Protein AF-A0AA38PLW0-F1 (afdb_monomer)

Foldseek 3Di:
DVQLQAFFKKKKAQADQPDDQVLVVVLCVVLVQPQFPDKFFFFAQLRGPRMIMTGGNHSVSVVVNQVSLVQRDGPNHGIHMDIDDCPVPPDPQQDQGGTTVNSDDPQADKDKDFDDPPPDDLVNCVVVCVVAAFPDDSVVQFDADPPTGITIGGHHD

Secondary structure (DSSP, 8-state):
--GGGT--EEEEES--TT--HHHHHHHHHHTT---EEEEEEEEETTEEEEEEEEEESSGGGHHHHHHHTTT-EETTEE-EEEEE--SSS-PPP--TTSEEGGG--TTSEEEEE--PPTT--GGGGHHHHTTS-BSS-HHHH-EE-TTS--EEEEE--

Mean predicted aligned error: 7.25 Å

Radius of gyration: 17.81 Å; Cα contacts (8 Å, |Δi|>4): 277; chains: 1; bounding box: 47×30×44 Å

Sequence (157 aa):
LLALSQARHILLKRIPTMTTPADIRRMLTRYNVQGVADVALIYEKFVPTRQALITLARPNFLRDNLRELTNATLSGQVFTSEEVDYSETEPPPPELGRGPHAGVDNLGKNVVLSYFPSGTSPRSIQTISEKYSLAGSFDVSVRSVKSVTFIAFCFEA

pLDDT: mean 84.7, std 13.71, range [49.38, 98.12]

Nearest PDB structures (foldseek):
  5tbx-assembly2_B  TM=8.008E-01  e=5.663E-05  Homo sapiens
  3md3-assembly1_A  TM=8.507E-01  e=2.477E-04  Saccharomyces cerevisiae
  8esr-assembly1_o  TM=7.521E-01  e=1.549E-04  Schizosaccharomyces pombe
  8etg-assembly1_o  TM=7.249E-01  e=1.549E-04  Schizosaccharomyces pombe
  2cpx-assembly1_A  TM=6.750E-01  e=5.924E-04  Homo sapiens

Structure (mmCIF, N/CA/C/O backbone):
data_AF-A0AA38PLW0-F1
#
_entry.id   AF-A0AA38PLW0-F1
#
loop_
_atom_site.group_PDB
_atom_site.id
_atom_site.type_symbol
_atom_site.label_atom_id
_atom_site.label_alt_id
_atom_site.label_comp_id
_atom_site.label_asym_id
_atom_site.label_entity_id
_atom_site.label_seq_id
_atom_site.pdbx_PDB_ins_code
_atom_site.Cartn_x
_atom_site.Cartn_y
_atom_site.Cartn_z
_atom_site.occupancy
_atom_site.B_iso_or_equiv
_atom_site.auth_seq_id
_atom_site.auth_comp_id
_atom_site.auth_asym_id
_atom_site.auth_atom_id
_atom_site.pdbx_PDB_model_num
ATOM 1 N N . LEU A 1 1 ? -27.829 7.416 8.997 1.00 50.97 1 LEU A N 1
ATOM 2 C CA . LEU A 1 1 ? -26.549 6.794 9.420 1.00 50.97 1 LEU A CA 1
ATOM 3 C C . LEU A 1 1 ? -26.403 5.340 8.921 1.00 50.97 1 LEU A C 1
ATOM 5 O O . LEU A 1 1 ? -25.749 4.547 9.581 1.00 50.97 1 LEU A O 1
ATOM 9 N N . LEU A 1 2 ? -26.980 4.966 7.766 1.00 54.91 2 LEU A N 1
ATOM 10 C CA . LEU A 1 2 ? -26.907 3.587 7.237 1.00 54.91 2 LEU A CA 1
ATOM 11 C C . LEU A 1 2 ? -25.641 3.314 6.400 1.00 54.91 2 LEU A C 1
ATOM 13 O O . LEU A 1 2 ? -25.169 2.178 6.390 1.00 54.91 2 LEU A O 1
ATOM 17 N N . ALA A 1 3 ? -25.058 4.350 5.783 1.00 55.00 3 ALA A N 1
ATOM 18 C CA . ALA A 1 3 ? -23.874 4.242 4.920 1.00 55.00 3 ALA A CA 1
ATOM 19 C C . ALA A 1 3 ? -22.627 3.700 5.653 1.00 55.00 3 ALA A C 1
ATOM 21 O O . ALA A 1 3 ? -21.888 2.881 5.121 1.00 55.00 3 ALA A O 1
ATOM 22 N N . LEU A 1 4 ? -22.465 4.038 6.937 1.00 56.41 4 LEU A N 1
ATOM 23 C CA . LEU A 1 4 ? -21.352 3.562 7.772 1.00 56.41 4 LEU A CA 1
ATOM 24 C C . LEU A 1 4 ? -21.337 2.044 7.997 1.00 56.41 4 LEU A C 1
ATOM 26 O O . LEU A 1 4 ? -20.312 1.488 8.378 1.00 56.41 4 LEU A O 1
ATOM 30 N N . SER A 1 5 ? -22.476 1.364 7.828 1.00 62.00 5 SER A N 1
ATOM 31 C CA . SER A 1 5 ? -22.591 -0.045 8.226 1.00 62.00 5 SER A CA 1
ATOM 32 C C . SER A 1 5 ? -21.905 -1.018 7.264 1.00 62.00 5 SER A C 1
ATOM 34 O O . SER A 1 5 ? -21.653 -2.162 7.644 1.00 62.00 5 SER A O 1
ATOM 36 N N . GLN A 1 6 ? -21.592 -0.581 6.038 1.00 77.19 6 GLN A N 1
ATOM 37 C CA . GLN A 1 6 ? -21.035 -1.449 4.996 1.00 77.19 6 GLN A CA 1
ATOM 38 C C . GLN A 1 6 ? -19.616 -1.086 4.563 1.00 77.19 6 GLN A C 1
ATOM 40 O O . GLN A 1 6 ? -18.941 -1.943 3.987 1.00 77.19 6 GLN A O 1
ATOM 45 N N . ALA A 1 7 ? -19.134 0.118 4.877 1.00 80.31 7 ALA A N 1
ATOM 46 C CA . ALA A 1 7 ? -17.786 0.535 4.521 1.00 80.31 7 ALA A CA 1
ATOM 47 C C . ALA A 1 7 ? -16.728 -0.383 5.171 1.00 80.31 7 ALA A C 1
ATOM 49 O O . ALA A 1 7 ? -16.781 -0.721 6.356 1.00 80.31 7 ALA A O 1
ATOM 50 N N . ARG A 1 8 ? -15.759 -0.826 4.363 1.00 92.44 8 ARG A N 1
ATOM 51 C CA . ARG A 1 8 ? -14.669 -1.734 4.776 1.00 92.44 8 ARG A CA 1
ATOM 52 C C . ARG A 1 8 ? -13.286 -1.139 4.575 1.00 92.44 8 ARG A C 1
ATOM 54 O O . ARG A 1 8 ? -12.301 -1.824 4.837 1.00 92.44 8 ARG A O 1
ATOM 61 N N . HIS A 1 9 ? -13.198 0.095 4.094 1.00 94.06 9 HIS A N 1
ATOM 62 C CA . HIS A 1 9 ? -11.929 0.682 3.704 1.00 94.06 9 HIS A CA 1
ATOM 63 C C . HIS A 1 9 ? -11.626 1.926 4.528 1.00 94.06 9 HIS A C 1
ATOM 65 O O . HIS A 1 9 ? -12.495 2.766 4.754 1.00 94.06 9 HIS A O 1
ATOM 71 N N . ILE A 1 10 ? -10.371 2.033 4.956 1.00 96.12 10 ILE A N 1
ATOM 72 C CA . ILE A 1 10 ? -9.822 3.227 5.597 1.00 96.12 10 ILE A CA 1
ATOM 73 C C . ILE A 1 10 ? -8.742 3.780 4.677 1.00 96.12 10 ILE A C 1
ATOM 75 O O . ILE A 1 10 ? -7.786 3.077 4.346 1.00 96.12 10 ILE A O 1
ATOM 79 N N . LEU A 1 11 ? -8.872 5.041 4.281 1.00 96.69 11 LEU A N 1
ATOM 80 C CA . LEU A 1 11 ? -7.855 5.761 3.533 1.00 96.69 11 LEU A CA 1
ATOM 81 C C . LEU A 1 11 ? -6.996 6.576 4.496 1.00 96.69 11 LEU A C 1
ATOM 83 O O . LEU A 1 11 ? -7.468 7.480 5.184 1.00 96.69 11 LEU A O 1
ATOM 87 N N . LEU A 1 12 ? -5.706 6.265 4.524 1.00 97.81 12 LEU A N 1
ATOM 88 C CA . LEU A 1 12 ? -4.691 7.088 5.159 1.00 97.81 12 LEU A CA 1
ATOM 89 C C . LEU A 1 12 ? -4.212 8.142 4.162 1.00 97.81 12 LEU A C 1
ATOM 91 O O . LEU A 1 12 ? -3.834 7.811 3.039 1.00 97.81 12 LEU A O 1
ATOM 95 N N . LYS A 1 13 ? -4.157 9.403 4.584 1.00 97.75 13 LYS A N 1
ATOM 96 C CA . LYS A 1 13 ? -3.622 10.525 3.803 1.00 97.75 13 LYS A CA 1
ATOM 97 C C . LYS A 1 13 ? -2.445 11.166 4.525 1.00 97.75 13 LYS A C 1
ATOM 99 O O . LYS A 1 13 ? -2.373 11.157 5.752 1.00 97.75 13 LYS A O 1
ATOM 104 N N . ARG A 1 14 ? -1.563 11.806 3.748 1.00 96.31 14 ARG A N 1
ATOM 105 C CA . ARG A 1 14 ? -0.368 12.520 4.240 1.00 96.31 14 ARG A CA 1
ATOM 106 C C . ARG A 1 14 ? 0.649 11.593 4.919 1.00 96.31 14 ARG A C 1
ATOM 108 O O . ARG A 1 14 ? 1.352 12.022 5.829 1.00 96.31 14 ARG A O 1
ATOM 115 N N . ILE A 1 15 ? 0.747 10.342 4.466 1.00 97.44 15 ILE A N 1
ATOM 116 C CA . ILE A 1 15 ? 1.811 9.436 4.922 1.00 97.44 15 ILE A CA 1
ATOM 117 C C . ILE A 1 15 ? 3.172 9.863 4.331 1.00 97.44 15 ILE A C 1
ATOM 119 O O . ILE A 1 15 ? 3.205 10.482 3.260 1.00 97.44 15 ILE A O 1
ATOM 123 N N . PRO A 1 16 ? 4.302 9.554 4.990 1.00 96.31 16 PRO A N 1
ATOM 124 C CA . PRO A 1 16 ? 5.630 9.833 4.448 1.00 96.31 16 PRO A CA 1
ATOM 125 C C . PRO A 1 16 ? 5.857 9.220 3.054 1.00 96.31 16 PRO A C 1
ATOM 127 O O . PRO A 1 16 ? 5.390 8.128 2.745 1.00 96.31 16 PRO A O 1
ATOM 130 N N . THR A 1 17 ? 6.624 9.906 2.199 1.00 91.62 17 THR A N 1
ATOM 131 C CA . THR A 1 17 ? 6.858 9.474 0.800 1.00 91.62 17 THR A CA 1
ATOM 132 C C . THR A 1 17 ? 7.564 8.117 0.698 1.00 91.62 17 THR A C 1
ATOM 134 O O . THR A 1 17 ? 7.326 7.373 -0.244 1.00 91.62 17 THR A O 1
ATOM 137 N N . MET A 1 18 ? 8.421 7.795 1.670 1.00 91.31 18 MET A N 1
ATOM 138 C CA . MET A 1 18 ? 9.210 6.555 1.704 1.00 91.31 18 MET A CA 1
ATOM 139 C C . MET A 1 18 ? 8.516 5.427 2.478 1.00 91.31 18 MET A C 1
ATOM 141 O O . MET A 1 18 ? 9.144 4.420 2.793 1.00 91.31 18 MET A O 1
ATOM 145 N N . THR A 1 19 ? 7.246 5.604 2.846 1.00 95.12 19 THR A N 1
ATOM 146 C CA . THR A 1 19 ? 6.492 4.595 3.588 1.00 95.12 19 THR A CA 1
ATOM 147 C C . THR A 1 19 ? 6.281 3.351 2.738 1.00 95.12 19 THR A C 1
ATOM 149 O O . THR A 1 19 ? 5.777 3.434 1.622 1.00 95.12 19 THR A O 1
ATOM 152 N N . THR A 1 20 ? 6.604 2.189 3.303 1.00 94.25 20 THR A N 1
ATOM 153 C CA . THR A 1 20 ? 6.308 0.878 2.716 1.00 94.25 20 THR A CA 1
ATOM 154 C C . THR A 1 20 ? 5.024 0.280 3.311 1.00 94.25 20 THR A C 1
ATOM 156 O O . THR A 1 20 ? 4.628 0.641 4.426 1.00 94.25 20 THR A O 1
ATOM 159 N N . PRO A 1 21 ? 4.377 -0.699 2.646 1.00 94.44 21 PRO A N 1
ATOM 160 C CA . PRO A 1 21 ? 3.253 -1.429 3.241 1.00 94.44 21 PRO A CA 1
ATOM 161 C C . PRO A 1 21 ? 3.616 -2.106 4.573 1.00 94.44 21 PRO A C 1
ATOM 163 O O . PRO A 1 21 ? 2.785 -2.186 5.476 1.00 94.44 21 PRO A O 1
ATOM 166 N N . ALA A 1 22 ? 4.867 -2.553 4.730 1.00 95.00 22 ALA A N 1
ATOM 167 C CA . ALA A 1 22 ? 5.359 -3.147 5.971 1.00 95.00 22 ALA A CA 1
ATOM 168 C C . ALA A 1 22 ? 5.421 -2.127 7.122 1.00 95.00 22 ALA A C 1
ATOM 170 O O . ALA A 1 22 ? 5.069 -2.461 8.253 1.00 95.00 22 ALA A O 1
ATOM 171 N N . ASP A 1 23 ? 5.811 -0.878 6.845 1.00 97.31 23 ASP A N 1
ATOM 172 C CA . ASP A 1 23 ? 5.781 0.204 7.840 1.00 97.31 23 ASP A CA 1
ATOM 173 C C . ASP A 1 23 ? 4.366 0.465 8.339 1.00 97.31 23 ASP A C 1
ATOM 175 O O . ASP A 1 23 ? 4.144 0.575 9.545 1.00 97.31 23 ASP A O 1
ATOM 179 N N . ILE A 1 24 ? 3.404 0.502 7.414 1.00 97.81 24 ILE A N 1
ATOM 180 C CA . ILE A 1 24 ? 1.992 0.678 7.750 1.00 97.81 24 ILE A CA 1
ATOM 181 C C . ILE A 1 24 ? 1.523 -0.501 8.596 1.00 97.81 24 ILE A C 1
ATOM 183 O O . ILE A 1 24 ? 0.995 -0.272 9.675 1.00 97.81 24 ILE A O 1
ATOM 187 N N . ARG A 1 25 ? 1.780 -1.752 8.192 1.00 97.69 25 ARG A N 1
ATOM 188 C CA . ARG A 1 25 ? 1.399 -2.936 8.986 1.00 97.69 25 ARG A CA 1
ATOM 189 C C . ARG A 1 25 ? 1.966 -2.883 10.407 1.00 97.69 25 ARG A C 1
ATOM 191 O O . ARG A 1 25 ? 1.217 -3.087 11.356 1.00 97.69 25 ARG A O 1
ATOM 198 N N . ARG A 1 26 ? 3.246 -2.528 10.570 1.00 97.75 26 ARG A N 1
ATOM 199 C CA . ARG A 1 26 ? 3.866 -2.347 11.897 1.00 97.75 26 ARG A CA 1
ATOM 200 C C . ARG A 1 26 ? 3.185 -1.252 12.719 1.00 97.75 26 ARG A C 1
ATOM 202 O O . ARG A 1 26 ? 3.008 -1.414 13.924 1.00 97.75 26 ARG A O 1
ATOM 209 N N . MET A 1 27 ? 2.810 -0.143 12.085 1.00 97.94 27 MET A N 1
ATOM 210 C CA . MET A 1 27 ? 2.065 0.937 12.734 1.00 97.94 27 MET A CA 1
ATOM 211 C C . MET A 1 27 ? 0.660 0.481 13.146 1.00 97.94 27 MET A C 1
ATOM 213 O O . MET A 1 27 ? 0.280 0.693 14.292 1.00 97.94 27 MET A O 1
ATOM 217 N N . LEU A 1 28 ? -0.066 -0.228 12.280 1.00 98.12 28 LEU A N 1
ATOM 218 C CA . LEU A 1 28 ? -1.386 -0.781 12.595 1.00 98.12 28 LEU A CA 1
ATOM 219 C C . LEU A 1 28 ? -1.325 -1.741 13.790 1.00 98.12 28 LEU A C 1
ATOM 221 O O . LEU A 1 28 ? -2.163 -1.651 14.681 1.00 98.12 28 LEU A O 1
ATOM 225 N N . THR A 1 29 ? -0.288 -2.584 13.874 1.00 97.94 29 THR A N 1
ATOM 226 C CA . THR A 1 29 ? -0.038 -3.423 15.057 1.00 97.94 29 THR A CA 1
ATOM 227 C C . THR A 1 29 ? 0.211 -2.588 16.314 1.00 97.94 29 THR A C 1
ATOM 229 O O . THR A 1 29 ? -0.337 -2.899 17.365 1.00 97.94 29 THR A O 1
ATOM 232 N N . ARG A 1 30 ? 0.999 -1.507 16.224 1.00 97.88 30 ARG A N 1
ATOM 233 C CA . ARG A 1 30 ? 1.287 -0.618 17.364 1.00 97.88 30 ARG A CA 1
ATOM 234 C C . ARG A 1 30 ? 0.028 0.042 17.930 1.00 97.88 30 ARG A C 1
ATOM 236 O O . ARG A 1 30 ? -0.075 0.186 19.143 1.00 97.88 30 ARG A O 1
ATOM 243 N N . TYR A 1 31 ? -0.896 0.444 17.062 1.00 98.00 31 TYR A N 1
ATOM 244 C CA . TYR A 1 31 ? -2.169 1.064 17.443 1.00 98.00 31 TYR A CA 1
ATOM 245 C C . TYR A 1 31 ? -3.303 0.040 17.627 1.00 98.00 31 TYR A C 1
ATOM 247 O O . TYR A 1 31 ? -4.464 0.421 17.674 1.00 98.00 31 TYR A O 1
ATOM 255 N N . ASN A 1 32 ? -2.984 -1.258 17.733 1.00 97.25 32 ASN A N 1
ATOM 256 C CA . ASN A 1 32 ? -3.949 -2.344 17.947 1.00 97.25 32 ASN A CA 1
ATOM 257 C C . ASN A 1 32 ? -5.119 -2.369 16.945 1.00 97.25 32 ASN A C 1
ATOM 259 O O . ASN A 1 32 ? -6.219 -2.803 17.281 1.00 97.25 32 ASN A O 1
ATOM 263 N N . VAL A 1 33 ? -4.883 -1.937 15.705 1.00 98.06 33 VAL A N 1
ATOM 264 C CA . VAL A 1 33 ? -5.891 -1.973 14.640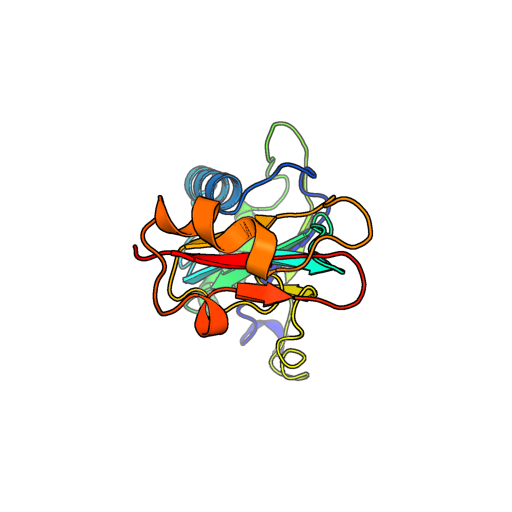 1.00 98.06 33 VAL A CA 1
ATOM 265 C C . VAL A 1 33 ? -6.205 -3.427 14.297 1.00 98.06 33 VAL A C 1
ATOM 267 O O . VAL A 1 33 ? -5.307 -4.223 14.012 1.00 98.06 33 VAL A O 1
ATOM 270 N N . GLN A 1 34 ? -7.489 -3.781 14.303 1.00 97.75 34 GLN A N 1
ATOM 271 C CA . GLN A 1 34 ? -7.942 -5.161 14.145 1.00 97.75 34 GLN A CA 1
ATOM 272 C C . GLN A 1 34 ? -8.555 -5.431 12.776 1.00 97.75 34 GLN A C 1
ATOM 274 O O . GLN A 1 34 ? -9.024 -4.532 12.079 1.00 97.75 34 GLN A O 1
ATOM 279 N N . GLY A 1 35 ? -8.579 -6.712 12.402 1.00 96.75 35 GLY A N 1
ATOM 280 C CA . GLY A 1 35 ? -9.315 -7.170 11.229 1.00 96.75 35 GLY A CA 1
ATOM 281 C C . GLY A 1 35 ? -8.794 -6.605 9.911 1.00 96.75 35 GLY A C 1
ATOM 282 O O . GLY A 1 35 ? -9.585 -6.409 8.998 1.00 96.75 35 GLY A O 1
ATOM 283 N N . VAL A 1 36 ? -7.495 -6.327 9.798 1.00 97.19 36 VAL A N 1
ATOM 284 C CA . VAL A 1 36 ? -6.868 -5.868 8.551 1.00 97.19 36 VAL A CA 1
ATOM 285 C C . VAL A 1 36 ? -6.717 -7.054 7.594 1.00 97.19 36 VAL A C 1
ATOM 287 O O . VAL A 1 36 ? -5.993 -7.999 7.896 1.00 97.19 36 VAL A O 1
ATOM 290 N N . ALA A 1 37 ? -7.392 -7.003 6.447 1.00 95.19 37 ALA A N 1
ATOM 291 C CA . ALA A 1 37 ? -7.271 -7.985 5.370 1.00 95.19 37 ALA A CA 1
ATOM 292 C C . ALA A 1 37 ? -6.136 -7.621 4.403 1.00 95.19 37 ALA A C 1
ATOM 294 O O . ALA A 1 37 ? -5.310 -8.470 4.076 1.00 95.19 37 ALA A O 1
ATOM 295 N N . ASP A 1 38 ? -6.052 -6.353 3.992 1.00 93.88 38 ASP A N 1
ATOM 296 C CA . ASP A 1 38 ? -5.012 -5.878 3.079 1.00 93.88 38 ASP A CA 1
ATOM 297 C C . ASP A 1 38 ? -4.551 -4.451 3.403 1.00 93.88 38 ASP A C 1
ATOM 299 O O . ASP A 1 38 ? -5.263 -3.671 4.037 1.00 93.88 38 ASP A O 1
ATOM 303 N N . VAL A 1 39 ? -3.329 -4.129 2.979 1.00 95.12 39 VAL A N 1
ATOM 304 C CA . VAL A 1 39 ? -2.720 -2.804 3.074 1.00 95.12 39 VAL A CA 1
ATOM 305 C C . VAL A 1 39 ? -2.051 -2.494 1.743 1.00 95.12 39 VAL A C 1
ATOM 307 O O . VAL A 1 39 ? -1.071 -3.143 1.377 1.00 95.12 39 VAL A O 1
ATOM 310 N N . ALA A 1 40 ? -2.544 -1.460 1.071 1.00 93.44 40 ALA A N 1
ATOM 311 C CA . ALA A 1 40 ? -2.082 -1.029 -0.237 1.00 93.44 40 ALA A CA 1
ATOM 312 C C . ALA A 1 40 ? -1.600 0.419 -0.194 1.00 93.44 40 ALA A C 1
ATOM 314 O O . ALA A 1 40 ? -2.270 1.280 0.369 1.00 93.44 40 ALA A O 1
ATOM 315 N N . LEU A 1 41 ? -0.479 0.725 -0.842 1.00 94.38 41 LEU A N 1
ATOM 316 C CA . LEU A 1 41 ? -0.156 2.113 -1.178 1.00 94.38 41 LEU A CA 1
ATOM 317 C C . LEU A 1 41 ? -0.938 2.517 -2.428 1.00 94.38 41 LEU A C 1
ATOM 319 O O . LEU A 1 41 ? -1.136 1.699 -3.330 1.00 94.38 41 LEU A O 1
ATOM 323 N N . ILE A 1 42 ? -1.370 3.774 -2.482 1.00 93.06 42 ILE A N 1
ATOM 324 C CA . ILE A 1 42 ? -1.985 4.341 -3.681 1.00 93.06 42 ILE A CA 1
ATOM 325 C C . ILE A 1 42 ? -0.886 4.924 -4.563 1.00 93.06 42 ILE A C 1
ATOM 327 O O . ILE A 1 42 ? -0.068 5.725 -4.104 1.00 93.06 42 ILE A O 1
ATOM 331 N N . TYR A 1 43 ? -0.889 4.542 -5.835 1.00 92.12 43 TYR A N 1
ATOM 332 C CA . TYR A 1 43 ? 0.072 5.005 -6.827 1.00 92.12 43 TYR A CA 1
ATOM 333 C C . TYR A 1 43 ? -0.591 5.829 -7.927 1.00 92.12 43 TYR A C 1
ATOM 335 O O . TYR A 1 43 ? -1.773 5.677 -8.226 1.00 92.12 43 TYR A O 1
ATOM 343 N N . GLU A 1 44 ? 0.212 6.680 -8.551 1.00 89.81 44 GLU A N 1
ATOM 344 C CA . GLU A 1 44 ? -0.089 7.384 -9.791 1.00 89.81 44 GLU A CA 1
ATOM 345 C C . GLU A 1 44 ? 1.186 7.353 -10.641 1.00 89.81 44 GLU A C 1
ATOM 347 O O . GLU A 1 44 ? 2.230 7.850 -10.218 1.00 89.81 44 GLU A O 1
ATOM 352 N N . LYS A 1 45 ? 1.134 6.725 -11.820 1.00 87.00 45 LYS A N 1
ATOM 353 C CA . LYS A 1 45 ? 2.302 6.492 -12.694 1.00 87.00 45 LYS A CA 1
ATOM 354 C C . LYS A 1 45 ? 3.479 5.819 -11.966 1.00 87.00 45 LYS A C 1
ATOM 356 O O . LYS A 1 45 ? 4.625 6.230 -12.130 1.00 87.00 45 LYS A O 1
ATOM 361 N N . PHE A 1 46 ? 3.187 4.810 -11.141 1.00 86.75 46 PHE A N 1
ATOM 362 C CA . PHE A 1 46 ? 4.140 4.113 -10.258 1.00 86.75 46 PHE A CA 1
ATOM 363 C C . PHE A 1 46 ? 4.841 4.996 -9.216 1.00 86.75 46 PHE A C 1
ATOM 365 O O . PHE A 1 46 ? 5.794 4.563 -8.570 1.00 86.75 46 PHE A O 1
ATOM 372 N N . VAL A 1 47 ? 4.341 6.210 -8.987 1.00 87.69 47 VAL A N 1
ATOM 373 C CA . VAL A 1 47 ? 4.805 7.087 -7.912 1.00 87.69 47 VAL A CA 1
ATOM 374 C C . VAL A 1 47 ? 3.784 7.044 -6.772 1.00 87.69 47 VAL A C 1
ATOM 376 O O . VAL A 1 47 ? 2.594 7.249 -7.021 1.00 87.69 47 VAL A O 1
ATOM 379 N N . PRO A 1 48 ? 4.195 6.767 -5.521 1.00 92.00 48 PRO A N 1
ATOM 380 C CA . PRO A 1 48 ? 3.271 6.733 -4.394 1.00 92.00 48 PRO A CA 1
ATOM 381 C C . PRO A 1 48 ? 2.681 8.126 -4.134 1.00 92.00 48 PRO A C 1
ATOM 383 O O . PRO A 1 48 ? 3.402 9.119 -4.025 1.00 92.00 48 PRO A O 1
ATOM 386 N N . THR A 1 49 ? 1.360 8.208 -3.974 1.00 94.56 49 THR A N 1
ATOM 387 C CA . THR A 1 49 ? 0.614 9.476 -3.842 1.00 94.56 49 THR A CA 1
ATOM 388 C C . THR A 1 49 ? 0.579 10.025 -2.414 1.00 94.56 49 THR A C 1
ATOM 390 O O . THR A 1 49 ? -0.155 10.973 -2.130 1.00 94.56 49 THR A O 1
ATOM 393 N N . ARG A 1 50 ? 1.366 9.445 -1.494 1.00 96.88 50 ARG A N 1
ATOM 394 C CA . ARG A 1 50 ? 1.297 9.698 -0.039 1.00 96.88 50 ARG A CA 1
ATOM 395 C C . ARG A 1 50 ? -0.066 9.353 0.561 1.00 96.88 50 ARG A C 1
ATOM 397 O O . ARG A 1 50 ? -0.545 10.020 1.489 1.00 96.88 50 ARG A O 1
ATOM 404 N N . GLN A 1 51 ? -0.673 8.294 0.038 1.00 97.19 51 GLN A N 1
ATOM 405 C CA . GLN A 1 51 ? -1.897 7.713 0.562 1.00 97.19 51 GLN A CA 1
ATOM 406 C C . GLN A 1 51 ? -1.773 6.193 0.637 1.00 97.19 51 GLN A C 1
ATOM 408 O O . GLN A 1 51 ? -1.031 5.580 -0.136 1.00 97.19 51 GLN A O 1
ATOM 413 N N . ALA A 1 52 ? -2.511 5.593 1.563 1.00 96.88 52 ALA A N 1
ATOM 414 C CA . ALA A 1 52 ? -2.614 4.148 1.683 1.00 96.88 52 ALA A CA 1
ATOM 415 C C . ALA A 1 52 ? -4.047 3.728 1.966 1.00 96.88 52 ALA A C 1
ATOM 417 O O . ALA A 1 52 ? -4.736 4.371 2.751 1.00 96.88 52 ALA A O 1
ATOM 418 N N . LEU A 1 53 ? -4.468 2.629 1.358 1.00 95.81 53 LEU A N 1
ATOM 419 C CA . LEU A 1 53 ? -5.755 2.007 1.591 1.00 95.81 53 LEU A CA 1
ATOM 420 C C . LEU A 1 53 ? -5.582 0.801 2.505 1.00 95.81 53 LEU A C 1
ATOM 422 O O . LEU A 1 53 ? -4.765 -0.082 2.245 1.00 95.81 53 LEU A O 1
ATOM 426 N N . ILE A 1 54 ? -6.366 0.765 3.571 1.00 96.44 54 ILE A N 1
ATOM 427 C CA . ILE A 1 54 ? -6.483 -0.382 4.460 1.00 96.44 54 ILE A CA 1
ATOM 428 C C . ILE A 1 54 ? -7.824 -1.034 4.162 1.00 96.44 54 ILE A C 1
ATOM 430 O O . ILE A 1 54 ? -8.866 -0.395 4.303 1.00 96.44 54 ILE A O 1
ATOM 434 N N . THR A 1 55 ? -7.795 -2.308 3.796 1.00 94.75 55 THR A N 1
ATOM 435 C CA . THR A 1 55 ? -8.996 -3.117 3.592 1.00 94.75 55 THR A CA 1
ATOM 436 C C . THR A 1 55 ? -9.238 -3.945 4.840 1.00 94.75 55 THR A C 1
ATOM 438 O O . THR A 1 55 ? -8.370 -4.710 5.261 1.00 94.75 55 THR A O 1
ATOM 441 N N . LEU A 1 56 ? -10.415 -3.807 5.439 1.00 95.75 56 LEU A N 1
ATOM 442 C CA . LEU A 1 56 ? -10.829 -4.562 6.613 1.00 95.75 56 LEU A CA 1
ATOM 443 C C . LEU A 1 56 ? -11.560 -5.844 6.202 1.00 95.75 56 LEU A C 1
ATOM 445 O O . LEU A 1 56 ? -12.364 -5.862 5.273 1.00 95.75 56 LEU A O 1
ATOM 449 N N . ALA A 1 57 ? -11.329 -6.920 6.950 1.00 95.62 57 ALA A N 1
ATOM 450 C CA . ALA A 1 57 ? -11.980 -8.211 6.764 1.00 95.62 57 ALA A CA 1
ATOM 451 C C . ALA A 1 57 ? -13.493 -8.142 7.024 1.00 95.62 57 ALA A C 1
ATOM 453 O O . ALA A 1 57 ? -14.264 -8.896 6.432 1.00 95.62 57 ALA A O 1
ATOM 454 N N . ARG A 1 58 ? -13.928 -7.257 7.932 1.00 93.69 58 ARG A N 1
ATOM 455 C CA . ARG A 1 58 ? -15.339 -7.039 8.283 1.00 93.69 58 ARG A CA 1
ATOM 456 C C . ARG A 1 58 ? -15.595 -5.544 8.518 1.00 93.69 58 ARG A C 1
ATOM 458 O O . ARG A 1 58 ? -14.736 -4.893 9.111 1.00 93.69 58 ARG A O 1
ATOM 465 N N . PRO A 1 59 ? -16.768 -5.012 8.129 1.00 92.94 59 PRO A N 1
ATOM 466 C CA . PRO A 1 59 ? -17.091 -3.590 8.295 1.00 92.94 59 PRO A CA 1
ATOM 467 C C . PRO A 1 59 ? -17.194 -3.178 9.771 1.00 92.94 59 PRO A C 1
ATOM 469 O O . PRO A 1 59 ? -16.903 -2.045 10.130 1.00 92.94 59 PRO A O 1
ATOM 472 N N . ASN A 1 60 ? -17.513 -4.124 10.658 1.00 94.06 60 ASN A N 1
ATOM 473 C CA . ASN A 1 60 ? -17.664 -3.899 12.098 1.00 94.06 60 ASN A CA 1
ATOM 474 C C . ASN A 1 60 ? -16.399 -3.315 12.756 1.00 94.06 60 ASN A C 1
ATOM 476 O O . ASN A 1 60 ? -16.504 -2.636 13.769 1.00 94.06 60 ASN A O 1
ATOM 480 N N . PHE A 1 61 ? -15.216 -3.571 12.184 1.00 96.06 61 PHE A N 1
ATOM 481 C CA . PHE A 1 61 ? -13.944 -3.058 12.699 1.00 96.06 61 PHE A CA 1
ATOM 482 C C . PHE A 1 61 ? -13.698 -1.584 12.350 1.00 96.06 61 PHE A C 1
ATOM 484 O O . PHE A 1 61 ? -12.822 -0.962 12.941 1.00 96.06 61 PHE A O 1
ATOM 491 N N . LEU A 1 62 ? -14.441 -1.014 11.393 1.00 94.88 62 LEU A N 1
ATOM 492 C CA . LEU A 1 62 ? -14.163 0.311 10.838 1.00 94.88 62 LEU A CA 1
ATOM 493 C C . LEU A 1 62 ? -14.181 1.403 11.908 1.00 94.88 62 LEU A C 1
ATOM 495 O O . LEU A 1 62 ? -13.217 2.153 12.050 1.00 94.88 62 LEU A O 1
ATOM 499 N N . ARG A 1 63 ? -15.272 1.473 12.674 1.00 95.25 63 ARG A N 1
ATOM 500 C CA . ARG A 1 63 ? -15.498 2.537 13.655 1.00 95.25 63 ARG A CA 1
ATOM 501 C C . ARG A 1 63 ? -14.443 2.534 14.759 1.00 95.25 63 ARG A C 1
ATOM 503 O O . ARG A 1 63 ? -13.906 3.590 15.087 1.00 95.25 63 ARG A O 1
ATOM 510 N N . ASP A 1 64 ? -14.155 1.360 15.313 1.00 96.44 64 ASP A N 1
ATOM 511 C CA . ASP A 1 64 ? -13.182 1.217 16.396 1.00 96.44 64 ASP A CA 1
ATOM 512 C C . ASP A 1 64 ? -11.769 1.520 15.886 1.00 96.44 64 ASP A C 1
ATOM 514 O O . ASP A 1 64 ? -11.053 2.315 16.487 1.00 96.44 64 ASP A O 1
ATOM 518 N N . ASN A 1 65 ? -11.408 1.015 14.703 1.00 97.69 65 ASN A N 1
ATOM 519 C CA . ASN A 1 65 ? -10.111 1.297 14.093 1.00 97.69 65 ASN A CA 1
ATOM 520 C C . ASN A 1 65 ? -9.913 2.786 13.762 1.00 97.69 65 ASN A C 1
ATOM 522 O O . ASN A 1 65 ? -8.824 3.313 13.972 1.00 97.69 65 ASN A O 1
ATOM 526 N N . LEU A 1 66 ? -10.935 3.494 13.265 1.00 97.31 66 LEU A N 1
ATOM 527 C CA . LEU A 1 66 ? -10.845 4.942 13.018 1.00 97.31 66 LEU A CA 1
ATOM 528 C C . LEU A 1 66 ? -10.598 5.726 14.310 1.00 97.31 66 LEU A C 1
ATOM 530 O O . LEU A 1 66 ? -9.811 6.676 14.324 1.00 97.31 66 LEU A O 1
ATOM 534 N N . ARG A 1 67 ? -11.230 5.305 15.409 1.00 97.00 67 ARG A N 1
ATOM 535 C CA . ARG A 1 67 ? -10.998 5.890 16.729 1.00 97.00 67 ARG A CA 1
ATOM 536 C C . ARG A 1 67 ? -9.560 5.654 17.199 1.00 97.00 67 ARG A C 1
ATOM 538 O O . ARG A 1 67 ? -8.928 6.609 17.634 1.00 97.00 67 ARG A O 1
ATOM 545 N N . GLU A 1 68 ? -9.026 4.441 17.065 1.00 97.62 68 GLU A N 1
ATOM 546 C CA . GLU A 1 68 ? -7.629 4.137 17.432 1.00 97.62 68 GLU A CA 1
ATOM 547 C C . GLU A 1 68 ? -6.609 4.886 16.559 1.00 97.62 68 GLU A C 1
ATOM 549 O O . GLU A 1 68 ? -5.540 5.287 17.018 1.00 97.62 68 GLU A O 1
ATOM 554 N N . LEU A 1 69 ? -6.952 5.134 15.294 1.00 97.75 69 LEU A N 1
ATOM 555 C CA . LEU A 1 69 ? -6.119 5.893 14.361 1.00 97.75 69 LEU A CA 1
ATOM 556 C C . LEU A 1 69 ? -6.229 7.415 14.541 1.00 97.75 69 LEU A C 1
ATOM 558 O O . LEU A 1 69 ? -5.521 8.164 13.863 1.00 97.75 69 LEU A O 1
ATOM 562 N N . THR A 1 70 ? -7.085 7.895 15.444 1.00 96.25 70 THR A N 1
ATOM 563 C CA . THR A 1 70 ? -7.224 9.327 15.721 1.00 96.25 70 THR A CA 1
ATOM 564 C C . THR A 1 70 ? -5.947 9.845 16.391 1.00 96.25 70 THR A C 1
ATOM 566 O O . THR A 1 70 ? -5.617 9.457 17.507 1.00 96.25 70 THR A O 1
ATOM 569 N N . ASN A 1 71 ? -5.225 10.744 15.710 1.00 93.62 71 ASN A N 1
ATOM 570 C CA . ASN A 1 71 ? -3.899 11.258 16.103 1.00 93.62 71 ASN A CA 1
ATOM 571 C C . ASN A 1 71 ? -2.765 10.218 16.095 1.00 93.62 71 ASN A C 1
ATOM 573 O O . ASN A 1 71 ? -1.719 10.428 16.717 1.00 93.62 71 ASN A O 1
ATOM 577 N N . ALA A 1 72 ? -2.936 9.108 15.3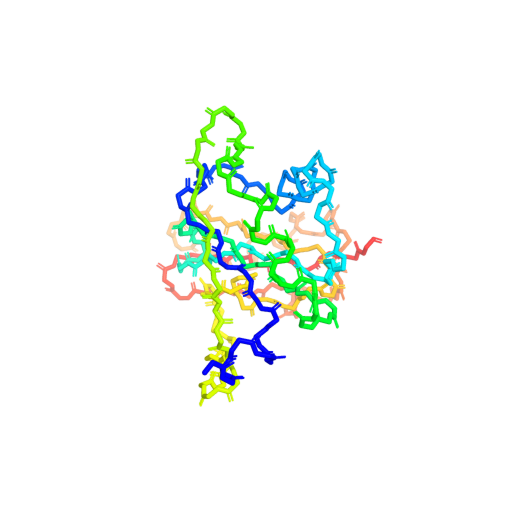78 1.00 97.06 72 ALA A N 1
ATOM 578 C CA . ALA A 1 72 ? -1.847 8.172 15.162 1.00 97.06 72 ALA A CA 1
ATOM 579 C C . ALA A 1 72 ? -0.705 8.813 14.350 1.00 97.06 72 ALA A C 1
ATOM 581 O O . ALA A 1 72 ? -0.889 9.746 13.561 1.00 97.06 72 ALA A O 1
ATOM 582 N N . THR A 1 73 ? 0.507 8.303 14.561 1.00 97.81 73 THR A N 1
ATOM 583 C CA . THR A 1 73 ? 1.720 8.800 13.908 1.00 97.81 73 THR A CA 1
ATOM 584 C C . THR A 1 73 ? 2.448 7.686 13.178 1.00 97.81 73 THR A C 1
ATOM 586 O O . THR A 1 73 ? 2.476 6.531 13.611 1.00 97.81 73 THR A O 1
ATOM 589 N N . LEU A 1 74 ? 3.076 8.049 12.065 1.00 97.44 74 LEU A N 1
ATOM 590 C CA . LEU A 1 74 ? 3.928 7.174 11.277 1.00 97.44 74 LEU A CA 1
ATOM 591 C C . LEU A 1 74 ? 5.259 7.884 11.046 1.00 97.44 74 LEU A C 1
ATOM 593 O O . LEU A 1 74 ? 5.297 8.976 10.486 1.00 97.44 74 LEU A O 1
ATOM 597 N N . SER A 1 75 ? 6.350 7.284 11.526 1.00 94.38 75 SER A N 1
ATOM 598 C CA . SER A 1 75 ? 7.696 7.878 11.464 1.00 94.38 75 SER A CA 1
ATOM 599 C C . SER A 1 75 ? 7.770 9.296 12.059 1.00 94.38 75 SER A C 1
ATOM 601 O O . SER A 1 75 ? 8.440 10.169 11.520 1.00 94.38 75 SER A O 1
ATOM 603 N N . GLY A 1 76 ? 7.046 9.536 13.160 1.00 94.94 76 GLY A N 1
ATOM 604 C CA . GLY A 1 76 ? 6.995 10.836 13.842 1.00 94.94 76 GLY A CA 1
ATOM 605 C C . GLY A 1 76 ? 6.092 11.883 13.179 1.00 94.94 76 GLY A C 1
ATOM 606 O O . GLY A 1 76 ? 5.926 12.966 13.731 1.00 94.94 76 GLY A O 1
ATOM 607 N N . GLN A 1 77 ? 5.474 11.573 12.036 1.00 96.44 77 GLN A N 1
ATOM 608 C CA . GLN A 1 77 ? 4.537 12.457 11.346 1.00 96.44 77 GLN 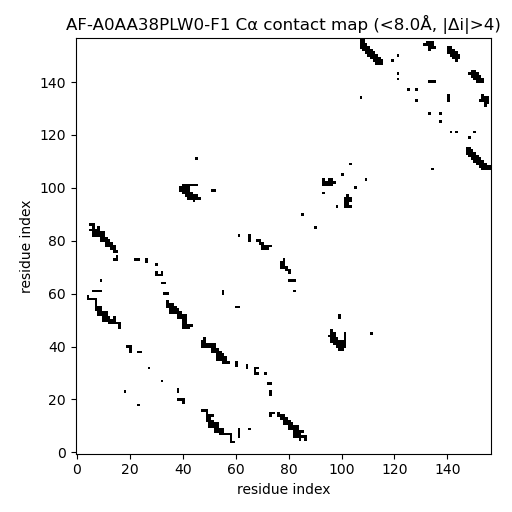A CA 1
ATOM 609 C C . GLN A 1 77 ? 3.087 12.044 11.629 1.00 96.44 77 GLN A C 1
ATOM 611 O O . GLN A 1 77 ? 2.748 10.861 11.572 1.00 96.44 77 GLN A O 1
ATOM 616 N N . VAL A 1 78 ? 2.222 13.022 11.906 1.00 96.81 78 VAL A N 1
ATOM 617 C CA . VAL A 1 78 ? 0.771 12.810 12.029 1.00 96.81 78 VAL A CA 1
ATOM 618 C C . VAL A 1 78 ? 0.169 12.645 10.634 1.00 96.81 78 VAL A C 1
ATOM 620 O O . VAL A 1 78 ? 0.391 13.480 9.752 1.00 96.81 78 VAL A O 1
ATOM 623 N N . PHE A 1 79 ? -0.605 11.580 10.441 1.00 97.00 79 PHE A N 1
ATOM 624 C CA . PHE A 1 79 ? -1.402 11.356 9.236 1.00 97.00 79 PHE A CA 1
ATOM 625 C C . PHE A 1 79 ? -2.890 11.543 9.547 1.00 97.00 79 PHE A C 1
ATOM 627 O O . PHE A 1 79 ? -3.290 11.634 10.706 1.00 97.00 79 PHE A O 1
ATOM 634 N N . THR A 1 80 ? -3.721 11.610 8.511 1.00 97.75 80 THR A N 1
ATOM 635 C CA . THR A 1 80 ? -5.183 11.641 8.669 1.00 97.75 80 THR A CA 1
ATOM 636 C C . THR A 1 80 ? -5.781 10.350 8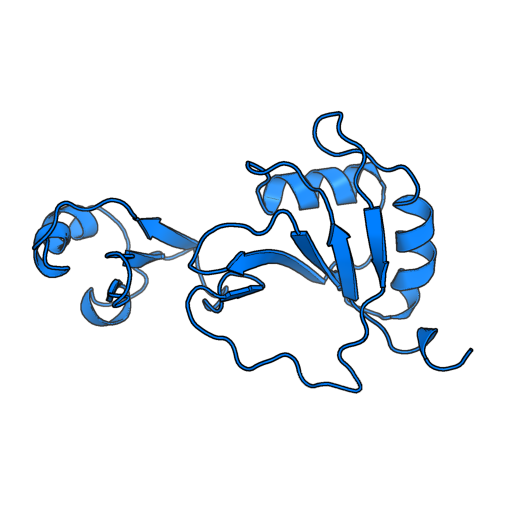.136 1.00 97.75 80 THR A C 1
ATOM 638 O O . THR A 1 80 ? -5.330 9.854 7.104 1.00 97.75 80 THR A O 1
ATOM 641 N N . SER A 1 81 ? -6.790 9.822 8.815 1.00 97.56 81 SER A N 1
ATOM 642 C CA . SER A 1 81 ? -7.546 8.641 8.406 1.00 97.56 81 SER A CA 1
ATOM 643 C C . SER A 1 81 ? -8.995 9.030 8.130 1.00 97.56 81 SER A C 1
ATOM 645 O O . SER A 1 81 ? -9.579 9.838 8.849 1.00 97.56 81 SER A O 1
ATOM 647 N N . GLU A 1 82 ? -9.567 8.475 7.070 1.00 95.69 82 GLU A N 1
ATOM 648 C CA . GLU A 1 82 ? -10.982 8.626 6.740 1.00 95.69 82 GLU A CA 1
ATOM 649 C C . GLU A 1 82 ? -11.542 7.304 6.228 1.00 95.69 82 GLU A C 1
ATOM 651 O O . GLU A 1 82 ? -10.806 6.454 5.723 1.00 95.69 82 GLU A O 1
ATOM 656 N N . GLU A 1 83 ? -12.845 7.122 6.367 1.00 93.62 83 GLU A N 1
ATOM 657 C CA . GLU A 1 83 ? -13.535 6.019 5.715 1.00 93.62 83 GLU A CA 1
ATOM 658 C C . GLU A 1 83 ? -13.695 6.276 4.222 1.00 93.62 83 GLU A C 1
ATOM 660 O O . GLU A 1 83 ? -13.865 7.413 3.783 1.00 93.62 83 GLU A O 1
ATOM 665 N N . VAL A 1 84 ? -13.668 5.195 3.450 1.00 90.38 84 VAL A N 1
ATOM 666 C CA . VAL A 1 84 ? -14.006 5.234 2.032 1.00 90.38 84 VAL A CA 1
ATOM 667 C C . VAL A 1 84 ? -14.986 4.115 1.737 1.00 90.38 84 VAL A C 1
ATOM 669 O O . VAL A 1 84 ? -14.743 2.946 2.059 1.00 90.38 84 VAL A O 1
ATOM 672 N N . ASP A 1 85 ? -16.095 4.486 1.110 1.00 83.94 85 ASP A N 1
ATOM 673 C CA . ASP A 1 85 ? -17.079 3.539 0.626 1.00 83.94 85 ASP A CA 1
ATOM 674 C C . ASP A 1 85 ? -16.893 3.310 -0.879 1.00 83.94 85 ASP A C 1
ATOM 676 O O . ASP A 1 85 ? -17.011 4.231 -1.682 1.00 83.94 85 ASP A O 1
ATOM 680 N N . TYR A 1 86 ? -16.576 2.068 -1.245 1.00 74.81 86 TYR A N 1
ATOM 681 C CA . TYR A 1 86 ? -16.532 1.604 -2.637 1.00 74.81 86 TYR A CA 1
ATOM 682 C C . TYR A 1 86 ? -17.756 0.737 -2.977 1.00 74.81 86 TYR A C 1
ATOM 684 O O . TYR A 1 86 ? -17.749 0.030 -3.979 1.00 74.81 86 TYR A O 1
ATOM 692 N N . SER A 1 87 ? -18.788 0.720 -2.125 1.00 69.56 87 SER A N 1
ATOM 693 C CA . SER A 1 87 ? -20.020 -0.024 -2.394 1.00 69.56 87 SER A CA 1
ATOM 694 C C . SER A 1 87 ? -20.861 0.624 -3.500 1.00 69.56 87 SER A C 1
ATOM 696 O O . SER A 1 87 ? -21.505 -0.092 -4.262 1.00 69.56 87 SER A O 1
ATOM 698 N N . GLU A 1 88 ? -20.819 1.956 -3.623 1.00 64.38 88 GLU A N 1
ATOM 699 C CA . GLU A 1 88 ? -21.611 2.711 -4.608 1.00 64.38 88 GLU A CA 1
ATOM 700 C C . GLU A 1 88 ? -20.884 2.916 -5.944 1.00 64.38 88 GLU A C 1
ATOM 702 O O . GLU A 1 88 ? -21.501 2.908 -7.008 1.00 64.38 88 GLU A O 1
ATOM 707 N N . THR A 1 89 ? -19.564 3.074 -5.902 1.00 64.94 89 THR A N 1
ATOM 708 C CA . THR A 1 89 ? -18.700 3.139 -7.083 1.00 64.94 89 THR A CA 1
ATOM 709 C C . THR A 1 89 ? -17.756 1.959 -7.032 1.00 64.94 89 THR A C 1
ATOM 711 O O . THR A 1 89 ? -16.858 1.944 -6.185 1.00 64.94 89 THR A O 1
ATOM 714 N N . GLU A 1 90 ? -17.956 0.989 -7.930 1.00 61.97 90 GLU A N 1
ATOM 715 C CA . GLU A 1 90 ? -16.989 -0.089 -8.135 1.00 61.97 90 GLU A CA 1
ATOM 716 C C . GLU A 1 90 ? -15.577 0.514 -8.200 1.00 61.97 90 GLU A C 1
ATOM 718 O O . GLU A 1 90 ? -15.396 1.579 -8.811 1.00 61.97 90 GLU A O 1
ATOM 723 N N . PRO A 1 91 ? -14.576 -0.107 -7.547 1.00 63.50 91 PRO A N 1
ATOM 724 C CA . PRO A 1 91 ? -13.219 0.387 -7.647 1.00 63.50 91 PRO A CA 1
ATOM 725 C C . PRO A 1 91 ? -12.869 0.501 -9.134 1.00 63.50 91 PRO A C 1
ATOM 727 O O . PRO A 1 91 ? -13.167 -0.428 -9.892 1.00 63.50 91 PRO A O 1
ATOM 730 N N . PRO A 1 92 ? -12.272 1.626 -9.573 1.00 67.00 92 PRO A N 1
ATOM 731 C CA . PRO A 1 92 ? -11.880 1.767 -10.963 1.00 67.00 92 PRO A CA 1
ATOM 732 C C . PRO A 1 92 ? -11.038 0.549 -11.359 1.00 67.00 92 PRO A C 1
ATOM 734 O O . PRO A 1 92 ? -10.238 0.079 -10.537 1.00 67.00 92 PRO A O 1
ATOM 737 N N . PRO A 1 93 ? -11.234 0.010 -12.576 1.00 69.88 93 PRO A 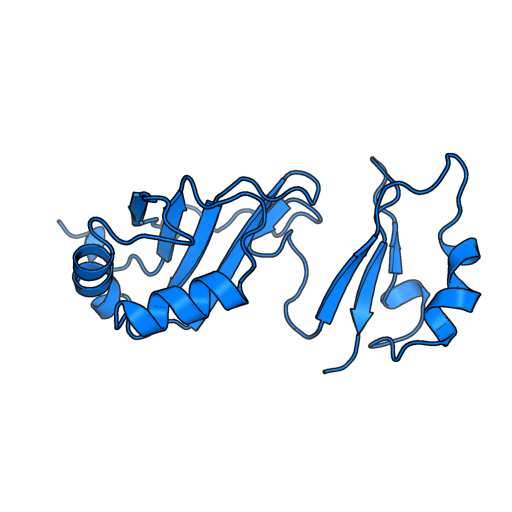N 1
ATOM 738 C CA . PRO A 1 93 ? -10.528 -1.183 -13.004 1.00 69.88 93 PRO A CA 1
ATOM 739 C C . PRO A 1 93 ? -9.024 -0.973 -12.808 1.00 69.88 93 PRO A C 1
ATOM 741 O O . PRO A 1 93 ? -8.538 0.137 -13.052 1.00 69.88 93 PRO A O 1
ATOM 744 N N . PRO A 1 94 ? -8.293 -1.999 -12.340 1.00 73.81 94 PRO A N 1
ATOM 745 C CA . PRO A 1 94 ? -6.878 -1.867 -12.036 1.00 73.81 94 PRO A CA 1
ATOM 746 C C . PRO A 1 94 ? -6.134 -1.399 -13.286 1.00 73.81 94 PRO A C 1
ATOM 748 O O . PRO A 1 94 ? -6.003 -2.119 -14.276 1.00 73.81 94 PRO A O 1
ATOM 751 N N . GLU A 1 95 ? -5.679 -0.152 -13.243 1.00 85.50 95 GLU A N 1
ATOM 752 C CA . GLU A 1 95 ? -4.900 0.475 -14.297 1.00 85.50 95 GLU A CA 1
ATOM 753 C C . GLU A 1 95 ? -3.429 0.369 -13.904 1.00 85.50 95 GLU A C 1
ATOM 755 O O . GLU A 1 95 ? -3.022 0.810 -12.828 1.00 85.50 95 GLU A O 1
ATOM 760 N N . LEU A 1 96 ? -2.619 -0.238 -14.771 1.00 85.75 96 LEU A N 1
ATOM 761 C CA . LEU A 1 96 ? -1.208 -0.467 -14.488 1.00 85.75 96 LEU A CA 1
ATOM 762 C C . LEU A 1 96 ? -0.481 0.865 -14.230 1.00 85.75 96 LEU A C 1
ATOM 764 O O . LEU A 1 96 ? -0.433 1.749 -15.085 1.00 85.75 96 LEU A O 1
ATOM 768 N N . GLY A 1 97 ? 0.121 0.980 -13.051 1.00 84.19 97 GLY A N 1
ATOM 769 C CA . GLY A 1 97 ? 0.770 2.188 -12.556 1.00 84.19 97 GLY A CA 1
ATOM 770 C C . GLY A 1 97 ? -0.121 3.080 -11.691 1.00 84.19 97 GLY A C 1
ATOM 771 O O . GLY A 1 97 ? 0.380 4.090 -11.193 1.00 84.19 97 GLY A O 1
ATOM 772 N N . ARG A 1 98 ? -1.399 2.746 -11.477 1.00 89.56 98 ARG A N 1
ATOM 773 C CA . ARG A 1 98 ? -2.355 3.594 -10.754 1.00 89.56 98 ARG A CA 1
ATOM 774 C C . ARG A 1 98 ? -3.176 2.822 -9.723 1.00 89.56 98 ARG A C 1
ATOM 776 O O . ARG A 1 98 ? -3.471 1.645 -9.884 1.00 89.56 98 ARG A O 1
ATOM 783 N N . GLY A 1 99 ? -3.564 3.514 -8.655 1.00 89.06 99 GLY A N 1
ATOM 784 C CA . GLY A 1 99 ? -4.444 2.979 -7.620 1.00 89.06 99 GLY A CA 1
ATOM 785 C C . GLY A 1 99 ? -3.723 2.092 -6.597 1.00 89.06 99 GLY A C 1
ATOM 786 O O . GLY A 1 99 ? -2.493 2.167 -6.471 1.00 89.06 99 GLY A O 1
ATOM 787 N N . PRO A 1 100 ? -4.482 1.294 -5.822 1.00 89.19 100 PRO A N 1
ATOM 788 C CA . PRO A 1 100 ? -3.936 0.340 -4.861 1.00 89.19 100 PRO A CA 1
ATOM 789 C C . PRO A 1 100 ? -2.957 -0.620 -5.537 1.00 89.19 100 PRO A C 1
ATOM 791 O O . PRO A 1 100 ? -3.254 -1.157 -6.603 1.00 89.19 100 PRO A O 1
ATOM 794 N N . HIS A 1 101 ? -1.781 -0.809 -4.934 1.00 87.62 101 HIS A N 1
ATOM 795 C CA . HIS A 1 101 ? -0.724 -1.684 -5.467 1.00 87.62 101 HIS A CA 1
ATOM 796 C C . HIS A 1 101 ? -0.317 -1.345 -6.908 1.00 87.62 101 HIS A C 1
ATOM 798 O O . HIS A 1 101 ? 0.173 -2.202 -7.625 1.00 87.62 101 HIS A O 1
ATOM 804 N N . ALA A 1 102 ? -0.536 -0.106 -7.364 1.00 88.00 102 ALA A N 1
ATOM 805 C CA . ALA A 1 102 ? -0.277 0.314 -8.743 1.00 88.00 102 ALA A CA 1
ATOM 806 C C . ALA A 1 102 ? -0.965 -0.563 -9.810 1.00 88.00 102 ALA A C 1
ATOM 808 O O . ALA A 1 102 ? -0.456 -0.674 -10.926 1.00 88.00 102 ALA A O 1
ATOM 809 N N . GLY A 1 103 ? -2.079 -1.220 -9.474 1.00 85.31 103 GLY A N 1
ATOM 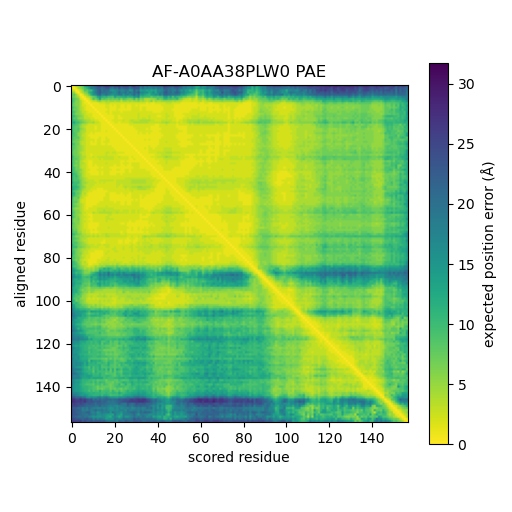810 C CA . GLY A 1 103 ? -2.795 -2.091 -10.405 1.00 85.31 103 GLY A CA 1
ATOM 811 C C . GLY A 1 103 ? -2.039 -3.369 -10.789 1.00 85.31 103 GLY A C 1
ATOM 812 O O . GLY A 1 103 ? -2.365 -3.963 -11.815 1.00 85.31 103 GLY A O 1
ATOM 813 N N . VAL A 1 104 ? -1.031 -3.787 -10.009 1.00 82.69 104 VAL A N 1
ATOM 814 C CA . VAL A 1 104 ? -0.415 -5.117 -10.145 1.00 82.69 104 VAL A CA 1
ATOM 815 C C . VAL A 1 104 ? -1.102 -6.137 -9.238 1.00 82.69 104 VAL A C 1
ATOM 817 O O . VAL A 1 104 ? -1.676 -5.796 -8.204 1.00 82.69 104 VAL A O 1
ATOM 820 N N . ASP A 1 105 ? -1.065 -7.404 -9.636 1.00 75.62 105 ASP A N 1
ATOM 821 C CA . ASP A 1 105 ? -1.571 -8.517 -8.847 1.00 75.62 105 ASP A CA 1
ATOM 822 C C . ASP A 1 105 ? -0.643 -8.816 -7.662 1.00 75.62 105 ASP A C 1
ATOM 824 O O . ASP A 1 105 ? 0.566 -8.974 -7.802 1.00 75.62 105 ASP A O 1
ATOM 828 N N . ASN A 1 106 ? -1.204 -8.943 -6.460 1.00 68.38 106 ASN A N 1
ATOM 829 C CA . ASN A 1 106 ? -0.436 -9.228 -5.238 1.00 68.38 106 ASN A CA 1
ATOM 830 C C . ASN A 1 106 ? -0.043 -10.706 -5.076 1.00 68.38 106 ASN A C 1
ATOM 832 O O . ASN A 1 106 ? 0.169 -11.168 -3.957 1.00 68.38 106 ASN A O 1
ATOM 836 N N . LEU A 1 107 ? 0.022 -11.470 -6.168 1.00 71.50 107 LEU A N 1
ATOM 837 C CA . LEU A 1 107 ? 0.326 -12.904 -6.132 1.00 71.50 107 LEU A CA 1
ATOM 838 C C . LEU A 1 107 ? 1.823 -13.204 -5.923 1.00 71.50 107 LEU A C 1
ATOM 840 O O . LEU A 1 107 ? 2.196 -14.366 -5.795 1.00 71.50 107 LEU A O 1
ATOM 844 N N . GLY A 1 108 ? 2.674 -12.178 -5.839 1.00 73.88 108 GLY A N 1
ATOM 845 C CA . GLY A 1 108 ? 4.112 -12.329 -5.636 1.00 73.88 108 GLY A CA 1
ATOM 846 C C . GLY A 1 108 ? 4.800 -11.031 -5.225 1.00 73.88 108 GLY A C 1
ATOM 847 O O . GLY A 1 108 ? 4.167 -10.063 -4.794 1.00 73.88 108 GLY A O 1
ATOM 848 N N . LYS A 1 109 ? 6.131 -11.008 -5.343 1.00 77.06 109 LYS A N 1
ATOM 849 C CA . LYS A 1 109 ? 6.920 -9.793 -5.101 1.00 77.06 109 LYS A CA 1
ATOM 850 C C . LYS A 1 109 ? 7.012 -9.011 -6.397 1.00 77.06 109 LYS A C 1
ATOM 852 O O . LYS A 1 109 ? 7.668 -9.459 -7.335 1.00 77.06 109 LYS A O 1
ATOM 857 N N . ASN A 1 110 ? 6.392 -7.837 -6.412 1.00 79.56 110 ASN A N 1
ATOM 858 C CA . ASN A 1 110 ? 6.449 -6.936 -7.549 1.00 79.56 110 ASN A CA 1
ATOM 859 C C . ASN A 1 110 ? 7.498 -5.843 -7.345 1.00 79.56 110 ASN A C 1
ATOM 861 O O . ASN A 1 110 ? 7.504 -5.171 -6.313 1.00 79.56 110 ASN A O 1
ATOM 865 N N . VAL A 1 111 ? 8.377 -5.647 -8.328 1.00 79.81 111 VAL A N 1
ATOM 866 C CA . VAL A 1 111 ? 9.381 -4.570 -8.308 1.00 79.81 111 VAL A CA 1
ATOM 867 C C . VAL A 1 111 ? 9.220 -3.705 -9.538 1.00 79.81 111 VAL A C 1
ATOM 869 O O . VAL A 1 111 ? 9.120 -4.230 -10.638 1.00 79.81 111 VAL A O 1
ATOM 872 N N . VAL A 1 112 ? 9.243 -2.389 -9.344 1.00 81.56 112 VAL A N 1
ATOM 873 C CA . VAL A 1 112 ? 9.261 -1.407 -10.424 1.00 81.56 112 VAL A CA 1
ATOM 874 C C . VAL A 1 112 ? 10.674 -0.855 -10.551 1.00 81.56 112 VAL A C 1
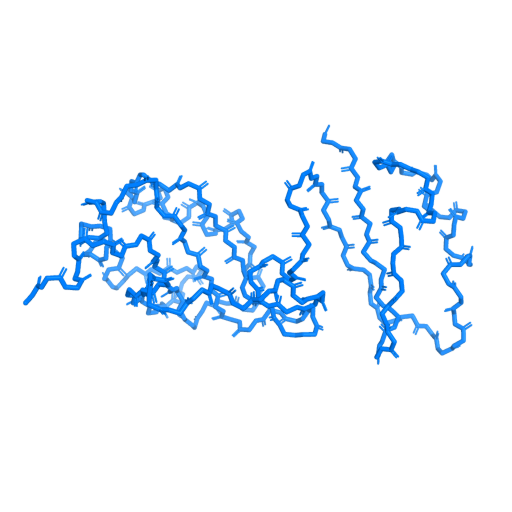ATOM 876 O O . VAL A 1 112 ? 11.175 -0.218 -9.626 1.00 81.56 112 VAL A O 1
ATOM 879 N N . LEU A 1 113 ? 11.309 -1.076 -11.699 1.00 80.81 113 LEU A N 1
ATOM 880 C CA . LEU A 1 113 ? 12.545 -0.381 -12.062 1.00 80.81 113 LEU A CA 1
ATOM 881 C C . LEU A 1 113 ? 12.223 0.819 -12.944 1.00 80.81 113 LEU A C 1
ATOM 883 O O . LEU A 1 113 ? 11.435 0.689 -13.875 1.00 80.81 113 LEU A O 1
ATOM 887 N N . SER A 1 114 ? 12.838 1.966 -12.672 1.00 78.62 114 SER A N 1
ATOM 888 C CA . SER A 1 114 ? 12.632 3.215 -13.409 1.00 78.62 114 SER A CA 1
ATOM 889 C C . SER A 1 114 ? 13.961 3.898 -13.735 1.00 78.62 114 SER A C 1
ATOM 891 O O . SER A 1 114 ? 15.013 3.479 -13.257 1.00 78.62 114 SER A O 1
ATOM 893 N N . TYR A 1 115 ? 13.908 4.972 -14.534 1.00 81.00 115 TYR A N 1
ATOM 894 C CA . TYR A 1 115 ? 15.075 5.772 -14.947 1.00 81.00 115 TYR A CA 1
ATOM 895 C C . TYR A 1 115 ? 16.087 5.047 -15.845 1.00 81.00 115 TYR A C 1
ATOM 897 O O . TYR A 1 115 ? 17.285 5.321 -15.795 1.00 81.00 115 TYR A O 1
ATOM 905 N N . PHE A 1 116 ? 15.617 4.155 -16.717 1.00 82.25 116 PHE A N 1
ATOM 906 C CA . PHE A 1 116 ? 16.479 3.626 -17.770 1.00 82.25 116 PHE A CA 1
ATOM 907 C C . PHE A 1 116 ? 16.840 4.718 -18.793 1.00 82.25 116 PHE A C 1
ATOM 909 O O . PHE A 1 116 ? 15.989 5.556 -19.110 1.00 82.25 116 PHE A O 1
ATOM 916 N N . PRO A 1 117 ? 18.065 4.697 -19.353 1.00 84.25 117 PRO A N 1
ATOM 917 C CA . PRO A 1 117 ? 18.437 5.555 -20.473 1.00 84.25 117 PRO A CA 1
ATOM 918 C C . PRO A 1 117 ? 17.453 5.435 -21.641 1.00 84.25 117 PRO A C 1
ATOM 920 O O . PRO A 1 117 ? 16.894 4.358 -21.891 1.00 84.25 117 PRO A O 1
ATOM 923 N N . SER A 1 118 ? 17.266 6.526 -22.387 1.00 80.25 118 SER A N 1
ATOM 924 C CA . SER A 1 118 ? 16.442 6.515 -23.597 1.00 80.25 118 SER A CA 1
ATOM 925 C C . SER A 1 118 ? 16.933 5.443 -24.577 1.00 80.25 118 SER A C 1
ATOM 927 O O . SER A 1 118 ? 18.131 5.261 -24.781 1.00 80.25 118 SER A O 1
ATOM 929 N N . GLY A 1 119 ? 15.995 4.690 -25.158 1.00 79.62 119 GLY A N 1
ATOM 930 C CA . GLY A 1 119 ? 16.308 3.585 -26.071 1.00 79.62 119 GLY A CA 1
ATOM 931 C C . GLY A 1 119 ? 16.649 2.251 -25.397 1.00 79.62 119 GLY A C 1
ATOM 932 O O . GLY A 1 119 ? 16.864 1.268 -26.103 1.00 79.62 119 GLY A O 1
ATOM 933 N N . THR A 1 120 ? 16.650 2.167 -24.060 1.00 83.62 120 THR A N 1
ATOM 934 C CA . THR A 1 120 ? 16.811 0.877 -23.369 1.00 83.62 120 THR A CA 1
ATOM 935 C C . THR A 1 120 ? 15.623 -0.032 -23.675 1.00 83.62 120 THR A C 1
ATOM 937 O O . THR A 1 120 ? 14.492 0.248 -23.271 1.00 83.62 120 THR A O 1
ATOM 940 N N . SER A 1 121 ? 15.881 -1.132 -24.383 1.00 84.44 121 SER A N 1
ATOM 941 C CA . SER A 1 121 ? 14.866 -2.149 -24.644 1.00 84.44 121 SER A CA 1
ATOM 942 C C . SER A 1 121 ? 14.669 -3.037 -23.408 1.00 84.44 121 SER A C 1
ATOM 944 O O . SER A 1 121 ? 15.649 -3.325 -22.716 1.00 84.44 121 SER A O 1
ATOM 946 N N . PRO A 1 122 ? 13.454 -3.550 -23.143 1.00 83.00 122 PRO A N 1
ATOM 947 C CA . PRO A 1 122 ? 13.252 -4.537 -22.086 1.00 83.00 122 PRO A CA 1
ATOM 948 C C . PRO A 1 122 ? 14.173 -5.752 -22.242 1.00 83.00 122 PRO A C 1
ATOM 950 O O . PRO A 1 122 ? 14.738 -6.214 -21.267 1.00 83.00 122 PRO A O 1
ATOM 953 N N . ARG A 1 123 ? 14.445 -6.225 -23.464 1.00 86.25 123 ARG A N 1
ATOM 954 C CA . ARG A 1 123 ? 15.354 -7.369 -23.670 1.00 86.25 123 ARG A CA 1
ATOM 955 C C . ARG A 1 123 ? 16.786 -7.112 -23.201 1.00 86.25 123 ARG A C 1
ATOM 957 O O . ARG A 1 123 ? 17.478 -8.050 -22.826 1.00 86.25 123 ARG A O 1
ATOM 964 N N . SER A 1 124 ? 17.227 -5.857 -23.158 1.00 86.56 124 SER A N 1
ATOM 965 C CA . SER A 1 124 ? 18.576 -5.501 -22.703 1.00 86.56 124 SER A CA 1
ATOM 966 C C . SER A 1 124 ? 18.816 -5.818 -21.222 1.00 86.56 124 SER A C 1
ATOM 968 O O . SER A 1 124 ? 19.963 -5.973 -20.817 1.00 86.56 124 SER A O 1
ATOM 970 N N . ILE A 1 125 ? 17.758 -5.939 -20.413 1.00 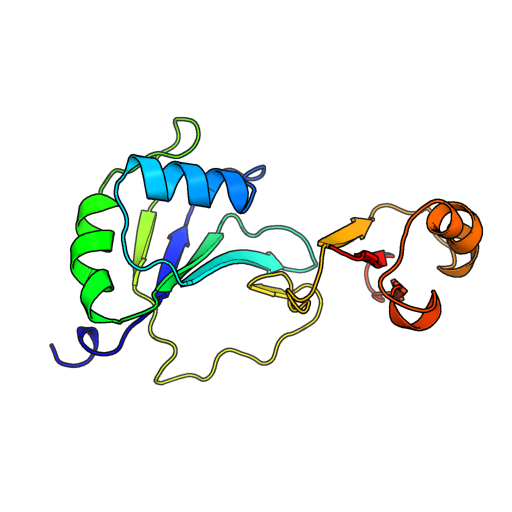85.62 125 ILE A N 1
ATOM 971 C CA . ILE A 1 125 ? 17.866 -6.293 -18.990 1.00 85.62 125 ILE A CA 1
ATOM 972 C C . ILE A 1 125 ? 17.638 -7.789 -18.724 1.00 85.62 125 ILE A C 1
ATOM 974 O O . ILE A 1 125 ? 17.742 -8.223 -17.577 1.00 85.62 125 ILE A O 1
ATOM 978 N N . GLN A 1 126 ? 17.332 -8.583 -19.756 1.00 87.12 126 GLN A N 1
ATOM 979 C CA . GLN A 1 126 ? 16.990 -9.998 -19.609 1.00 87.12 126 GLN A CA 1
ATOM 980 C C . GLN A 1 126 ? 18.114 -10.779 -18.919 1.00 87.12 126 GLN A C 1
ATOM 982 O O . GLN A 1 126 ? 17.872 -11.435 -17.909 1.00 87.12 126 GLN A O 1
ATOM 987 N N . THR A 1 127 ? 19.358 -10.593 -19.359 1.00 86.19 127 THR A N 1
ATOM 988 C CA . THR A 1 127 ? 20.542 -11.235 -18.761 1.00 86.19 127 THR A CA 1
ATOM 989 C C . THR A 1 127 ? 20.749 -10.864 -17.289 1.00 86.19 127 THR A C 1
ATOM 991 O O . THR A 1 127 ? 21.314 -11.629 -16.512 1.00 86.19 127 THR A O 1
ATOM 994 N N . ILE A 1 128 ? 20.295 -9.678 -16.870 1.00 85.38 128 ILE A N 1
ATOM 995 C CA . ILE A 1 128 ? 20.336 -9.278 -15.458 1.00 85.38 128 ILE A CA 1
ATOM 996 C C . ILE A 1 128 ? 19.222 -9.995 -14.690 1.00 85.38 128 ILE A C 1
ATOM 998 O O . ILE A 1 128 ? 19.462 -10.481 -13.587 1.00 85.38 128 ILE A O 1
ATOM 1002 N N . SER A 1 129 ? 18.025 -10.084 -15.276 1.00 83.06 129 SER A N 1
ATOM 1003 C CA . SER A 1 129 ? 16.864 -10.736 -14.663 1.00 83.06 129 SER A CA 1
ATOM 1004 C C . SER A 1 129 ? 17.018 -12.250 -14.500 1.00 83.06 129 SER A C 1
ATOM 1006 O O . SER A 1 129 ? 16.487 -12.795 -13.544 1.00 83.06 129 SER A O 1
ATOM 1008 N N . GLU A 1 130 ? 17.815 -12.908 -15.350 1.00 84.06 130 GLU A N 1
ATOM 1009 C CA . GLU A 1 130 ? 18.144 -14.342 -15.252 1.00 84.06 130 GLU A CA 1
ATOM 1010 C C . GLU A 1 130 ? 18.830 -14.720 -13.931 1.00 84.06 130 GLU A C 1
ATOM 1012 O O . GLU A 1 130 ? 18.789 -15.875 -13.517 1.00 84.06 130 GLU A O 1
ATOM 1017 N N . LYS A 1 131 ? 19.444 -13.752 -13.239 1.00 86.69 131 LYS A N 1
ATOM 1018 C CA . LYS A 1 131 ? 20.048 -13.968 -11.915 1.00 86.69 131 LYS A CA 1
ATOM 1019 C C . LYS A 1 131 ? 19.018 -14.041 -10.783 1.00 86.69 131 LYS A C 1
ATOM 1021 O O . LYS A 1 131 ? 19.406 -14.240 -9.634 1.00 86.69 131 LYS A O 1
ATOM 1026 N N . TYR A 1 132 ? 17.738 -13.847 -11.085 1.00 84.88 132 TYR A N 1
ATOM 1027 C CA . TYR A 1 132 ? 16.652 -13.801 -10.118 1.00 84.88 132 TYR A CA 1
ATOM 1028 C C . TYR A 1 132 ? 15.541 -14.793 -10.490 1.00 84.88 132 TYR A C 1
ATOM 1030 O O . TYR A 1 132 ? 15.280 -15.045 -11.665 1.00 84.88 132 TYR A O 1
ATOM 1038 N N . SER A 1 133 ? 14.843 -15.322 -9.483 1.00 84.12 133 SER A N 1
ATOM 1039 C CA . SER A 1 133 ? 13.740 -16.275 -9.668 1.00 84.12 133 SER A CA 1
ATOM 1040 C C . SER A 1 133 ? 12.438 -15.565 -10.052 1.00 84.12 133 SER A C 1
ATOM 1042 O O . SER A 1 133 ? 11.644 -15.180 -9.190 1.00 84.12 133 SER A O 1
ATOM 1044 N N . LEU A 1 134 ? 12.236 -15.344 -11.351 1.00 81.25 1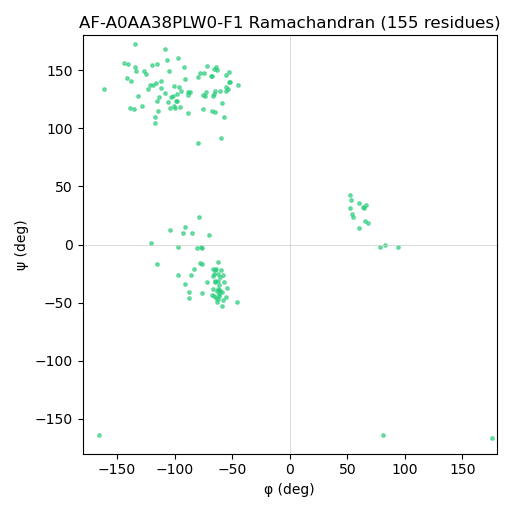34 LEU A N 1
ATOM 1045 C CA . LEU A 1 134 ? 10.989 -14.798 -11.894 1.00 81.25 134 LEU A CA 1
ATOM 1046 C C . LEU A 1 134 ? 9.838 -15.803 -11.736 1.00 81.25 134 LEU A C 1
ATOM 1048 O O . LEU A 1 134 ? 10.035 -16.998 -11.918 1.00 81.25 134 LEU A O 1
ATOM 1052 N N . ALA A 1 135 ? 8.622 -15.308 -11.493 1.00 78.81 135 ALA A N 1
ATOM 1053 C CA . ALA A 1 135 ? 7.395 -16.110 -11.376 1.00 78.81 135 ALA A CA 1
ATOM 1054 C C . ALA A 1 135 ? 6.908 -16.733 -12.705 1.00 78.81 135 ALA A C 1
ATOM 1056 O O . ALA A 1 135 ? 5.797 -17.249 -12.794 1.00 78.81 135 ALA A O 1
ATOM 1057 N N . GLY A 1 136 ? 7.705 -16.638 -13.771 1.00 80.06 136 GLY A N 1
ATOM 1058 C CA . GLY A 1 136 ? 7.379 -17.124 -15.103 1.00 80.06 136 GLY A CA 1
ATOM 1059 C C . GLY A 1 136 ? 8.463 -16.774 -16.120 1.00 80.06 136 GLY A C 1
ATOM 1060 O O . GLY A 1 136 ? 9.574 -16.371 -15.775 1.00 80.06 136 GLY A O 1
ATOM 1061 N N . SER A 1 137 ? 8.140 -16.923 -17.405 1.00 82.38 137 SER A N 1
ATOM 1062 C CA . SER A 1 137 ? 9.032 -16.485 -18.483 1.00 82.38 137 SER A CA 1
ATOM 1063 C C . SER A 1 137 ? 9.183 -14.964 -18.495 1.00 82.38 137 SER A C 1
ATOM 1065 O O . SER A 1 137 ? 8.223 -14.251 -18.199 1.00 82.38 137 SER A O 1
ATOM 1067 N N . PHE A 1 138 ? 10.334 -14.472 -18.958 1.00 82.12 138 PHE A N 1
ATOM 1068 C CA . PHE A 1 138 ? 10.633 -13.041 -19.066 1.00 82.12 138 PHE A CA 1
ATOM 1069 C C . PHE A 1 138 ? 9.490 -12.222 -19.688 1.00 82.12 138 PHE A C 1
ATOM 1071 O O . PHE A 1 138 ? 9.051 -11.250 -19.088 1.00 82.12 138 PHE A O 1
ATOM 1078 N N . ASP A 1 139 ? 8.941 -12.649 -20.829 1.00 81.19 139 ASP A N 1
ATOM 1079 C CA . ASP A 1 139 ? 7.887 -11.905 -21.540 1.00 81.19 139 ASP A CA 1
ATOM 1080 C C . ASP A 1 139 ? 6.551 -11.821 -20.772 1.00 81.19 139 ASP A C 1
ATOM 1082 O O . ASP A 1 139 ? 5.740 -10.931 -21.023 1.00 81.19 139 ASP A O 1
ATOM 1086 N N . VAL A 1 140 ? 6.315 -12.734 -19.825 1.00 78.19 140 VAL A N 1
ATOM 1087 C CA . VAL A 1 140 ? 5.128 -12.730 -18.951 1.00 78.19 140 VAL A CA 1
ATOM 1088 C C . VAL A 1 140 ? 5.383 -11.868 -17.717 1.00 78.19 140 VAL A C 1
ATOM 1090 O O . VAL A 1 140 ? 4.509 -11.108 -17.292 1.00 78.19 140 VAL A O 1
ATOM 1093 N N . SER A 1 141 ? 6.588 -11.978 -17.158 1.00 75.94 141 SER A N 1
ATOM 1094 C CA . SER A 1 141 ? 6.975 -11.325 -15.911 1.00 75.94 141 SER A CA 1
ATOM 1095 C C . SER A 1 141 ? 7.416 -9.878 -16.088 1.00 75.94 141 SER A C 1
ATOM 1097 O O . SER A 1 141 ? 7.383 -9.159 -15.100 1.00 75.94 141 SER A O 1
ATOM 1099 N N . VAL A 1 142 ? 7.820 -9.454 -17.293 1.00 79.56 142 VAL A N 1
ATOM 1100 C CA . VAL A 1 142 ? 8.338 -8.111 -17.595 1.00 79.56 142 VAL A CA 1
ATOM 1101 C C . VAL A 1 142 ? 7.395 -7.362 -18.524 1.00 79.56 142 VAL A C 1
ATOM 1103 O O . VAL A 1 142 ? 7.232 -7.695 -19.696 1.00 79.56 142 VAL A O 1
ATOM 1106 N N . ARG A 1 143 ? 6.807 -6.277 -18.011 1.00 77.56 143 ARG A N 1
ATOM 1107 C CA . ARG A 1 143 ? 5.921 -5.392 -18.780 1.00 77.56 143 ARG A CA 1
ATOM 1108 C C . ARG A 1 143 ? 6.557 -4.026 -18.956 1.00 77.56 143 ARG A C 1
ATOM 1110 O O . ARG A 1 143 ? 6.921 -3.404 -17.967 1.00 77.56 143 ARG A O 1
ATOM 1117 N N . SER A 1 144 ? 6.651 -3.556 -20.201 1.00 71.88 144 SER A N 1
ATOM 1118 C CA . SER A 1 144 ? 7.080 -2.190 -20.520 1.00 71.88 144 SER A CA 1
ATOM 1119 C C . SER A 1 144 ? 5.884 -1.243 -20.529 1.00 71.88 144 SER A C 1
ATOM 1121 O O . SER A 1 144 ? 4.871 -1.519 -21.172 1.00 71.88 144 SER A O 1
ATOM 1123 N N . VAL A 1 145 ? 6.011 -0.107 -19.844 1.00 72.75 145 VAL A N 1
ATOM 1124 C CA . VAL A 1 145 ? 4.981 0.939 -19.816 1.00 72.75 145 VAL A CA 1
ATOM 1125 C C . VAL A 1 145 ? 5.456 2.144 -20.629 1.00 72.75 145 VAL A C 1
ATOM 1127 O O . VAL A 1 145 ? 6.578 2.611 -20.466 1.00 72.75 145 VAL A O 1
ATOM 1130 N N . LYS A 1 146 ? 4.608 2.634 -21.545 1.00 61.66 146 LYS A N 1
ATOM 1131 C CA . LYS A 1 146 ? 4.978 3.566 -22.634 1.00 61.66 146 LYS A CA 1
ATOM 1132 C C . LYS A 1 146 ? 5.520 4.936 -22.191 1.00 61.66 146 LYS A C 1
ATOM 1134 O O . LYS A 1 146 ? 6.068 5.652 -23.021 1.00 61.66 146 LYS A O 1
ATOM 1139 N N . SER A 1 147 ? 5.345 5.330 -20.933 1.00 52.09 147 SER A N 1
ATOM 1140 C CA . SER A 1 147 ? 5.541 6.722 -20.491 1.00 52.09 147 SER A CA 1
ATOM 1141 C C . SER A 1 147 ? 6.914 6.988 -19.864 1.00 52.09 147 SER A C 1
ATOM 1143 O O . SER A 1 147 ? 7.403 8.109 -19.904 1.00 52.09 147 SER A O 1
ATOM 1145 N N . VAL A 1 148 ? 7.528 5.957 -19.295 1.00 50.56 148 VAL A N 1
ATOM 1146 C CA . VAL A 1 148 ? 8.881 5.869 -18.727 1.00 50.56 148 VAL A CA 1
ATOM 1147 C C . VAL A 1 148 ? 9.110 4.364 -18.687 1.00 50.56 148 VAL A C 1
ATOM 1149 O O . VAL A 1 148 ? 8.182 3.666 -18.283 1.00 50.56 148 VAL A O 1
ATOM 1152 N N . THR A 1 149 ? 10.255 3.839 -19.130 1.00 49.84 149 THR A N 1
ATOM 1153 C CA . THR A 1 149 ? 10.501 2.388 -19.107 1.00 49.84 149 THR A CA 1
ATOM 1154 C C . THR A 1 149 ? 10.411 1.895 -17.665 1.00 49.84 149 THR A C 1
ATOM 1156 O O . THR A 1 149 ? 11.372 1.957 -16.911 1.00 49.84 149 THR A O 1
ATOM 1159 N N . PHE A 1 150 ? 9.221 1.477 -17.264 1.00 51.59 150 PHE A N 1
ATOM 1160 C CA . PHE A 1 150 ? 8.975 0.776 -16.031 1.00 51.59 150 PHE A CA 1
ATOM 1161 C C . PHE A 1 150 ? 9.009 -0.689 -16.375 1.00 51.59 150 PHE A C 1
ATOM 1163 O O . PHE A 1 150 ? 8.409 -1.098 -17.370 1.00 51.59 150 PHE A O 1
ATOM 1170 N N . ILE A 1 151 ? 9.740 -1.448 -15.578 1.00 57.12 151 ILE A N 1
ATOM 1171 C CA . ILE A 1 151 ? 9.728 -2.894 -15.669 1.00 57.12 151 ILE A CA 1
ATOM 1172 C C . ILE A 1 151 ? 9.193 -3.380 -14.342 1.00 57.12 151 ILE A C 1
ATOM 1174 O O . ILE A 1 151 ? 9.877 -3.278 -13.325 1.00 57.12 151 ILE A O 1
ATOM 1178 N N . ALA A 1 152 ? 7.936 -3.817 -14.374 1.00 54.62 152 ALA A N 1
ATOM 1179 C CA . ALA A 1 152 ? 7.373 -4.625 -13.312 1.00 54.62 152 ALA A CA 1
ATOM 1180 C C . ALA A 1 152 ? 7.987 -6.020 -13.438 1.00 54.62 152 ALA A C 1
ATOM 1182 O O . ALA A 1 152 ? 7.962 -6.565 -14.536 1.00 54.62 152 ALA A O 1
ATOM 1183 N N . PHE A 1 153 ? 8.546 -6.554 -12.358 1.00 56.78 153 PHE A N 1
ATOM 1184 C CA . PHE A 1 153 ? 8.916 -7.964 -12.243 1.00 56.78 153 PHE A CA 1
ATOM 1185 C C . PHE A 1 153 ? 8.009 -8.620 -11.231 1.00 56.78 153 PHE A C 1
ATOM 1187 O O . PHE A 1 153 ? 7.880 -8.063 -10.150 1.00 56.78 153 PHE A O 1
ATOM 1194 N N . CYS A 1 154 ? 7.489 -9.803 -11.533 1.00 55.31 154 CYS A N 1
ATOM 1195 C CA . CYS A 1 154 ? 6.905 -10.680 -10.527 1.00 55.31 154 CYS A CA 1
ATOM 1196 C C . CYS A 1 154 ? 7.930 -11.768 -10.175 1.00 55.31 154 CYS A C 1
ATOM 1198 O O . CYS A 1 154 ? 8.365 -12.507 -11.062 1.00 55.31 154 CYS A O 1
ATOM 1200 N N . PHE A 1 155 ? 8.349 -11.837 -8.911 1.00 57.88 155 PHE A N 1
ATOM 1201 C CA . PHE A 1 155 ? 9.222 -12.892 -8.384 1.00 57.88 155 PHE A CA 1
ATOM 1202 C C . PHE A 1 155 ? 8.424 -13.885 -7.538 1.00 57.88 155 PHE A C 1
ATOM 1204 O O . PHE A 1 155 ? 7.460 -13.492 -6.869 1.00 57.88 155 PHE A O 1
ATOM 1211 N N . GLU A 1 156 ? 8.862 -15.147 -7.530 1.00 49.38 156 GLU A N 1
ATOM 1212 C CA . GLU A 1 156 ? 8.291 -16.171 -6.648 1.00 49.38 156 GLU A CA 1
ATOM 1213 C C . GLU A 1 156 ? 8.510 -15.826 -5.160 1.00 49.38 156 GLU A C 1
ATOM 1215 O O . GLU A 1 156 ? 9.452 -15.111 -4.776 1.00 49.38 156 GLU A O 1
ATOM 1220 N N . ALA A 1 157 ? 7.567 -16.277 -4.328 1.00 50.31 157 ALA A N 1
ATOM 1221 C CA . ALA A 1 157 ? 7.506 -15.981 -2.898 1.00 50.31 157 ALA A CA 1
ATOM 1222 C C . ALA A 1 157 ? 8.643 -16.649 -2.116 1.00 50.31 157 ALA A C 1
ATOM 1224 O O . ALA A 1 157 ? 8.846 -17.869 -2.280 1.00 50.31 157 ALA A O 1
#

Solvent-accessible surface area (backbone atoms only — not comparable to full-atom values): 9101 Å² total; per-residue (Å²): 132,69,74,69,68,68,28,34,32,39,38,37,36,66,45,62,82,85,65,46,58,66,55,50,52,55,45,37,58,74,53,65,50,62,56,71,67,46,67,28,45,26,21,52,82,67,39,70,69,29,32,33,43,35,35,37,71,47,29,83,41,45,67,63,37,53,58,51,43,59,83,35,63,56,96,89,40,72,40,49,74,44,80,44,70,54,85,87,49,71,74,74,75,71,40,81,24,26,40,59,54,22,31,55,78,82,88,42,48,76,45,77,47,68,86,63,63,90,88,68,52,77,73,79,47,44,79,64,50,70,80,48,68,53,68,53,56,65,81,77,29,44,48,82,42,97,89,56,63,31,38,41,37,35,24,62,124

Organism: NCBI:txid153919